Protein AF-A0AAX2TRB6-F1 (afdb_monomer)

Solvent-accessible surface area (backbone atoms only — not comparable to full-atom values): 5770 Å² total; per-residue (Å²): 135,56,74,66,59,52,52,52,50,53,50,42,31,71,74,69,74,48,81,68,89,74,83,80,72,81,77,82,68,96,60,75,68,60,62,54,32,56,50,40,72,77,39,78,82,63,49,60,64,57,56,12,60,76,65,78,47,57,42,79,79,50,61,57,24,41,59,75,71,67,60,64,79,78,76,77,76,80,85,76,77,79,83,76,72,85,131

Foldseek 3Di:
DDPVVVVVQVVCCVPVVDSDDDDPDDPDDPDDLVVLLVVCVVPLPDDLVRSCVVVVHDSVSNVVNCVVVVSDDDDDDPPDDPPDDDD

Secondary structure (DSSP, 8-state):
--HHHHHHHHHHHHHHS--SPP---PPPPSS-SHHHHHHHHH-TT--HHHHHHHTTS-HHHHTHHHHHTT-PPPPPPP---------

Sequence (87 aa):
MSRNTLYLRIRLKKQTGSLKHQVTGLNAAKSDRQKPARYVGRHPDACLHEIAKHFDCTAAAVCHAPKQMRMARKKRPPLTKDKTRPK

Mean predicted aligned error: 10.95 Å

InterPro domains:
  IPR002622 Transposase, Synechocystis PCC 6803 [PF01710] (29-84)

Structure (mmCIF, N/CA/C/O backbone):
data_AF-A0AAX2TRB6-F1
#
_entry.id   AF-A0AAX2TRB6-F1
#
loop_
_atom_site.group_PDB
_atom_site.id
_atom_site.type_symbol
_atom_site.label_atom_id
_atom_site.label_alt_id
_atom_site.label_comp_id
_atom_site.label_asym_id
_atom_site.label_entity_id
_atom_site.label_seq_id
_atom_site.pdbx_PDB_ins_code
_atom_site.Cartn_x
_atom_site.Cartn_y
_atom_site.Cartn_z
_atom_site.occupancy
_atom_site.B_iso_or_equiv
_atom_site.auth_seq_id
_atom_site.auth_comp_id
_atom_site.auth_asym_id
_atom_site.auth_atom_id
_atom_site.pdbx_PDB_model_num
ATOM 1 N N . MET A 1 1 ? -9.858 -1.867 33.698 1.00 70.94 1 MET A N 1
ATOM 2 C CA . MET A 1 1 ? -10.461 -0.737 32.949 1.00 70.94 1 MET A CA 1
ATOM 3 C C . MET A 1 1 ? -10.566 0.448 33.888 1.00 70.94 1 MET A C 1
ATOM 5 O O . MET A 1 1 ? -11.136 0.287 34.958 1.00 70.94 1 MET A O 1
ATOM 9 N N . SER A 1 2 ? -9.980 1.596 33.548 1.00 94.12 2 SER A N 1
ATOM 10 C CA . SER A 1 2 ? -10.025 2.770 34.430 1.00 94.12 2 SER A CA 1
ATOM 11 C C . SER A 1 2 ? -11.388 3.474 34.355 1.00 94.12 2 SER A C 1
ATOM 13 O O . SER A 1 2 ? -12.100 3.358 33.352 1.00 94.12 2 SER A O 1
ATOM 15 N N . ARG A 1 3 ? -11.740 4.256 35.389 1.00 95.12 3 ARG A N 1
ATOM 16 C CA . ARG A 1 3 ? -12.933 5.130 35.365 1.00 95.12 3 ARG A CA 1
ATOM 17 C C . ARG A 1 3 ? -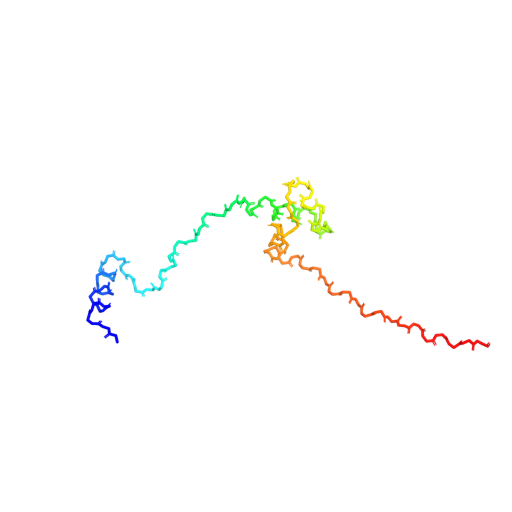12.931 6.063 34.154 1.00 95.12 3 ARG A C 1
ATOM 19 O O . ARG A 1 3 ? -13.966 6.246 33.524 1.00 95.12 3 ARG A O 1
ATOM 26 N N . ASN A 1 4 ? -11.771 6.610 33.798 1.00 95.25 4 ASN A N 1
ATOM 27 C CA . ASN A 1 4 ? -11.639 7.516 32.661 1.00 95.25 4 ASN A CA 1
ATOM 28 C C . ASN A 1 4 ? -12.014 6.822 31.338 1.00 95.25 4 ASN A C 1
ATOM 30 O O . ASN A 1 4 ? -12.816 7.334 30.561 1.00 95.25 4 ASN A O 1
ATOM 34 N N . THR A 1 5 ? -11.526 5.597 31.119 1.00 93.50 5 THR A N 1
ATOM 35 C CA . THR A 1 5 ? -11.876 4.801 29.933 1.00 93.50 5 THR A CA 1
ATOM 36 C C . THR A 1 5 ? -13.383 4.536 29.838 1.00 93.50 5 THR A C 1
ATOM 38 O O . THR A 1 5 ? -13.936 4.572 28.738 1.00 93.50 5 THR A O 1
ATOM 41 N N . LEU A 1 6 ? -14.066 4.304 30.967 1.00 94.00 6 LEU A N 1
ATOM 42 C CA . LEU A 1 6 ? -15.523 4.137 31.000 1.00 94.00 6 LEU A CA 1
ATOM 43 C C . LEU A 1 6 ? -16.239 5.409 30.521 1.00 94.00 6 LEU A C 1
ATOM 45 O O . LEU A 1 6 ? -17.070 5.336 29.614 1.00 94.00 6 LEU A O 1
ATOM 49 N N . TYR A 1 7 ? -15.882 6.572 31.072 1.00 95.56 7 TYR A N 1
ATOM 50 C CA . TYR A 1 7 ? -16.485 7.849 30.682 1.00 95.56 7 TYR A CA 1
ATOM 51 C C . TYR A 1 7 ? -16.242 8.193 29.209 1.00 95.56 7 TYR A C 1
ATOM 53 O O . TYR A 1 7 ? -17.167 8.634 28.525 1.00 95.56 7 TYR A O 1
ATOM 61 N N . LEU A 1 8 ? -15.037 7.939 28.692 1.00 92.75 8 LEU A N 1
ATOM 62 C CA . LEU A 1 8 ? -14.713 8.149 27.279 1.00 92.75 8 LEU A CA 1
ATOM 63 C C . LEU A 1 8 ? -15.557 7.259 26.358 1.00 92.75 8 LEU A C 1
ATOM 65 O O . LEU A 1 8 ? -16.071 7.736 25.349 1.00 92.75 8 LEU A O 1
ATOM 69 N N . ARG A 1 9 ? -15.773 5.988 26.723 1.00 92.56 9 ARG A N 1
ATOM 70 C CA . ARG A 1 9 ? -16.631 5.064 25.959 1.00 92.56 9 ARG A CA 1
ATOM 71 C C . ARG A 1 9 ? -18.100 5.483 25.985 1.00 92.56 9 ARG A C 1
ATOM 73 O O . ARG A 1 9 ? -18.757 5.433 24.948 1.00 92.56 9 ARG A O 1
ATOM 80 N N . ILE A 1 10 ? -18.604 5.940 27.134 1.00 94.81 10 ILE A N 1
ATOM 81 C CA . ILE A 1 10 ? -19.965 6.487 27.250 1.00 94.81 10 ILE A CA 1
ATOM 82 C C . ILE A 1 10 ? -20.113 7.728 26.362 1.00 94.81 10 ILE A C 1
ATOM 84 O O . ILE A 1 10 ? -21.077 7.825 25.603 1.00 94.81 10 ILE A O 1
ATOM 88 N N . ARG A 1 11 ? -19.147 8.656 26.409 1.00 94.12 11 ARG A N 1
ATOM 89 C CA . ARG A 1 11 ? -19.136 9.860 25.564 1.00 94.12 11 ARG A CA 1
ATOM 90 C C . ARG A 1 11 ? -19.120 9.501 24.076 1.00 94.12 11 ARG A C 1
ATOM 92 O O . ARG A 1 11 ? -19.943 10.018 23.328 1.00 94.12 11 ARG A O 1
ATOM 99 N N . LEU A 1 12 ? -18.251 8.575 23.670 1.00 92.19 12 LEU A N 1
ATOM 100 C CA . LEU A 1 12 ? -18.136 8.118 22.284 1.00 92.19 12 LEU A CA 1
ATOM 101 C C . LEU A 1 12 ? -19.445 7.492 21.780 1.00 92.19 12 LEU A C 1
ATOM 103 O O . LEU A 1 12 ? -19.923 7.840 20.705 1.00 92.19 12 LEU A O 1
ATOM 107 N N . LYS A 1 13 ? -20.070 6.615 22.578 1.00 94.31 13 LYS A N 1
ATOM 108 C CA . LYS A 1 13 ? -21.352 5.988 22.223 1.00 94.31 13 LYS A CA 1
ATOM 109 C C . LYS A 1 13 ? -22.476 7.018 22.094 1.00 94.31 13 LYS A C 1
ATOM 111 O O . LYS A 1 13 ? -23.303 6.867 21.201 1.00 94.31 13 LYS A O 1
ATOM 116 N N . LYS A 1 14 ? -22.496 8.053 22.944 1.00 94.94 14 LYS A N 1
ATOM 117 C CA . LYS A 1 14 ? -23.462 9.161 22.851 1.00 94.94 14 LYS A CA 1
ATOM 118 C C . LYS A 1 14 ? -23.267 10.005 21.586 1.00 94.94 14 LYS A C 1
ATOM 120 O O . LYS A 1 14 ? -24.254 10.411 20.995 1.00 94.94 14 LYS A O 1
ATOM 125 N N . GLN A 1 15 ? -22.022 10.253 21.172 1.00 92.62 15 GLN A N 1
ATOM 126 C CA . GLN A 1 15 ? -21.712 11.095 20.008 1.00 92.62 15 GLN A CA 1
ATOM 127 C C . GLN A 1 15 ? -21.866 10.360 18.671 1.00 92.62 15 GLN A C 1
ATOM 129 O O . GLN A 1 15 ? -22.477 10.878 17.747 1.00 92.62 15 GLN A O 1
ATOM 134 N N . THR A 1 16 ? -21.299 9.160 18.551 1.00 90.88 16 THR A N 1
ATOM 135 C CA . THR A 1 16 ? -21.212 8.427 17.275 1.00 90.88 16 THR A CA 1
ATOM 136 C C . THR A 1 16 ? -22.285 7.340 17.152 1.00 90.88 16 THR A C 1
ATOM 138 O O . THR A 1 16 ? -22.411 6.704 16.111 1.00 90.88 16 THR A O 1
ATOM 141 N N . GLY A 1 17 ? -23.026 7.033 18.226 1.00 92.00 17 GLY A N 1
ATOM 142 C CA . GLY A 1 17 ? -24.003 5.936 18.248 1.00 92.00 17 GLY A CA 1
ATOM 143 C C . GLY A 1 17 ? -23.375 4.535 18.195 1.00 92.00 17 GLY A C 1
ATOM 144 O O . GLY A 1 17 ? -24.075 3.529 18.309 1.00 92.00 17 GLY A O 1
ATOM 145 N N . SER A 1 18 ? -22.049 4.430 18.094 1.00 89.06 18 SER A N 1
AT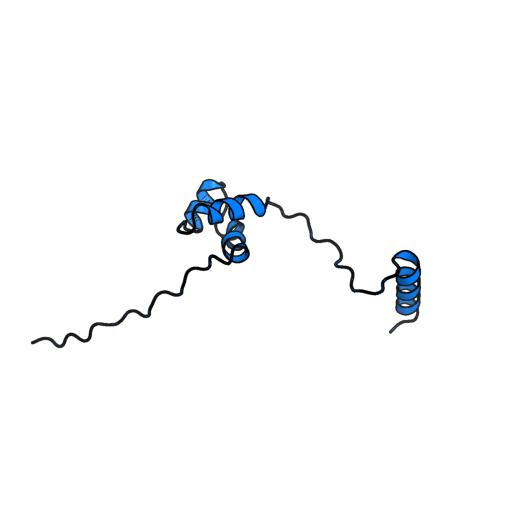OM 146 C CA . SER A 1 18 ? -21.304 3.182 17.940 1.00 89.06 18 SER A CA 1
ATOM 147 C C . SER A 1 18 ? -20.112 3.141 18.888 1.00 89.06 18 SER A C 1
ATOM 149 O O . SER A 1 18 ? -19.465 4.151 19.142 1.00 89.06 18 SER A O 1
ATOM 151 N N . LEU A 1 19 ? -19.826 1.948 19.405 1.00 90.00 19 LEU A N 1
ATOM 152 C CA . LEU A 1 19 ? -18.642 1.665 20.218 1.00 90.00 19 LEU A CA 1
ATOM 153 C C . LEU A 1 19 ? -17.650 0.758 19.473 1.00 90.00 19 LEU A C 1
ATOM 155 O O . LEU A 1 19 ? -16.771 0.157 20.088 1.00 90.00 19 LEU A O 1
ATOM 159 N N . LYS A 1 20 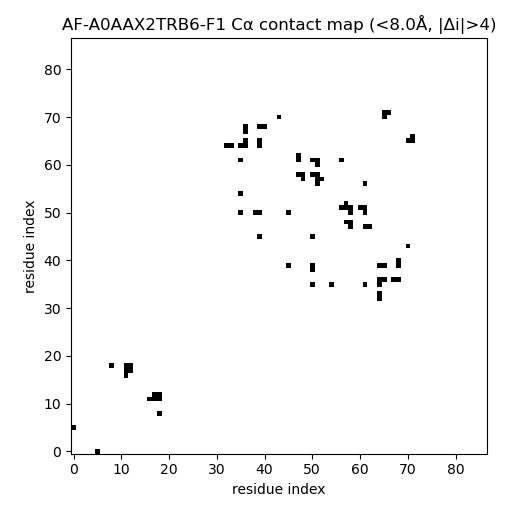? -17.834 0.601 18.156 1.00 88.19 20 LYS A N 1
ATOM 160 C CA . LYS A 1 20 ? -16.915 -0.164 17.313 1.00 88.19 20 LYS A CA 1
ATOM 161 C C . LYS A 1 20 ? -15.554 0.532 17.265 1.00 88.19 20 LYS A C 1
ATOM 163 O O . LYS A 1 20 ? -15.468 1.751 17.402 1.00 88.19 20 LYS A O 1
ATOM 168 N N . HIS A 1 21 ? -14.504 -0.263 17.066 1.00 81.81 21 HIS A N 1
ATOM 169 C CA . HIS A 1 21 ? -13.148 0.243 16.884 1.00 81.81 21 HIS A CA 1
ATOM 170 C C . HIS A 1 21 ? -13.120 1.263 15.739 1.00 81.81 21 HIS A C 1
ATOM 172 O O . HIS A 1 21 ? -13.449 0.929 14.600 1.00 81.81 21 HIS A O 1
ATOM 178 N N . GLN A 1 22 ? -12.728 2.497 16.052 1.00 77.06 22 GLN A N 1
ATOM 179 C CA . GLN A 1 22 ? -12.453 3.514 15.047 1.00 77.06 22 GLN A CA 1
ATOM 180 C C . GLN A 1 22 ? -10.999 3.356 14.615 1.00 77.06 22 GLN A C 1
ATOM 182 O O . GLN A 1 22 ? -10.099 3.363 15.452 1.00 77.06 22 GLN A O 1
ATOM 187 N N . VAL A 1 23 ? -10.764 3.185 13.316 1.00 77.00 23 VAL A N 1
ATOM 188 C CA . VAL A 1 23 ? -9.403 3.209 12.779 1.00 77.00 23 VAL A CA 1
ATOM 189 C C . VAL A 1 23 ? -8.940 4.660 12.823 1.00 77.00 23 VAL A C 1
ATOM 191 O O . VAL A 1 23 ? -9.373 5.479 12.015 1.00 77.00 23 VAL A O 1
ATOM 194 N N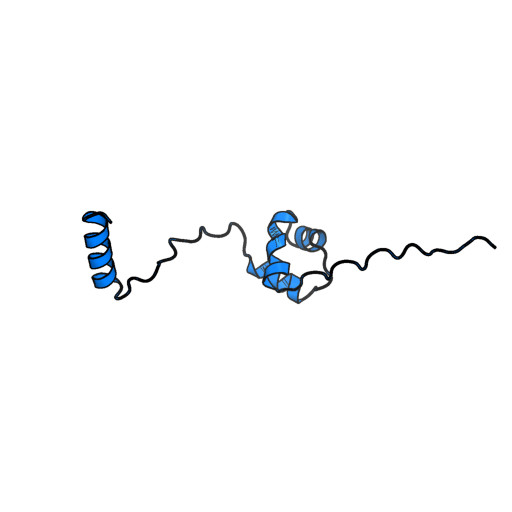 . THR A 1 24 ? -8.101 4.998 13.799 1.00 75.19 24 THR A N 1
ATOM 195 C CA . THR A 1 24 ? -7.496 6.328 13.882 1.00 75.19 24 THR A CA 1
ATOM 196 C C . THR A 1 24 ? -6.555 6.509 12.695 1.00 75.19 24 THR A C 1
ATOM 198 O O . THR A 1 24 ? -5.519 5.858 12.647 1.00 75.19 24 THR A O 1
ATOM 201 N N . GLY A 1 25 ? -6.969 7.353 11.742 1.00 64.69 25 GLY A N 1
ATOM 202 C CA . GLY A 1 25 ? -6.186 7.966 10.661 1.00 64.69 25 GLY A CA 1
ATOM 203 C C . GLY A 1 25 ? -5.086 7.117 10.018 1.00 64.69 25 GLY A C 1
ATOM 204 O O . GLY A 1 25 ? -4.004 6.953 10.573 1.00 64.69 25 GLY A O 1
ATOM 205 N N . LEU A 1 26 ? -5.294 6.683 8.773 1.00 71.62 26 LEU A N 1
ATOM 206 C CA . LEU A 1 26 ? -4.160 6.293 7.939 1.00 71.62 26 LEU A CA 1
ATOM 207 C C . LEU A 1 26 ? -3.410 7.567 7.523 1.00 71.62 26 LEU A C 1
ATOM 209 O O . LEU A 1 26 ? -4.034 8.497 7.012 1.00 71.62 26 LEU A O 1
ATOM 213 N N . ASN A 1 27 ? -2.087 7.608 7.692 1.00 74.81 27 ASN A N 1
ATOM 214 C CA . ASN A 1 27 ? -1.284 8.682 7.104 1.00 74.81 27 ASN A CA 1
ATOM 215 C C . ASN A 1 27 ? -1.518 8.726 5.588 1.00 74.81 27 ASN A C 1
ATOM 217 O O . ASN A 1 27 ? -1.567 7.673 4.938 1.00 74.81 27 ASN A O 1
ATOM 221 N N . ALA A 1 28 ? -1.634 9.934 5.028 1.00 71.75 28 ALA A N 1
ATOM 222 C CA . ALA A 1 28 ? -1.718 10.113 3.585 1.00 71.75 28 ALA A CA 1
ATOM 223 C C . ALA A 1 28 ? -0.525 9.408 2.925 1.00 71.75 28 ALA A C 1
ATOM 225 O O . ALA A 1 28 ? 0.631 9.584 3.323 1.00 71.75 28 ALA A O 1
ATOM 226 N N . ALA A 1 29 ? -0.808 8.544 1.951 1.00 71.00 29 ALA A N 1
ATOM 227 C CA . ALA A 1 29 ? 0.250 7.857 1.233 1.00 71.00 29 ALA A CA 1
ATOM 228 C C . ALA A 1 29 ? 1.082 8.893 0.465 1.00 71.00 29 ALA A C 1
ATOM 230 O O . ALA A 1 29 ? 0.527 9.760 -0.203 1.00 71.00 29 ALA A O 1
ATOM 231 N N . LYS A 1 30 ? 2.414 8.773 0.530 1.00 72.19 30 LYS A N 1
ATOM 232 C CA . LYS A 1 30 ? 3.342 9.663 -0.190 1.00 72.19 30 LYS A CA 1
ATOM 233 C C . LYS A 1 30 ? 3.184 9.605 -1.719 1.00 72.19 30 LYS A C 1
ATOM 235 O O . LYS A 1 30 ? 3.670 10.489 -2.409 1.00 72.19 30 LYS A O 1
ATOM 240 N N . SER A 1 31 ? 2.533 8.570 -2.249 1.00 71.75 31 SER A N 1
ATOM 241 C CA . SER A 1 31 ? 2.290 8.377 -3.678 1.00 71.75 31 SER A CA 1
ATOM 242 C C . SER A 1 31 ? 0.900 7.792 -3.933 1.00 71.75 31 SER A C 1
ATOM 244 O O . SER A 1 31 ? 0.345 7.065 -3.101 1.00 71.75 31 SER A O 1
ATOM 246 N N . ASP A 1 32 ? 0.340 8.111 -5.103 1.00 80.88 32 ASP A N 1
ATOM 247 C CA . ASP A 1 32 ? -0.938 7.568 -5.559 1.00 80.88 32 ASP A CA 1
ATOM 248 C C . ASP A 1 32 ? -0.801 6.066 -5.852 1.00 80.88 32 ASP A C 1
ATOM 250 O O . ASP A 1 32 ? -0.184 5.652 -6.834 1.00 80.88 32 ASP A O 1
ATOM 254 N N . ARG A 1 33 ? -1.398 5.243 -4.985 1.00 80.38 33 ARG A N 1
ATOM 255 C CA . ARG A 1 33 ? -1.376 3.778 -5.098 1.00 80.38 33 ARG A CA 1
ATOM 256 C C . ARG A 1 33 ? -2.218 3.257 -6.265 1.00 80.38 33 ARG A C 1
ATOM 258 O O . ARG A 1 33 ? -2.027 2.117 -6.684 1.00 80.38 33 ARG A O 1
ATOM 265 N N . GLN A 1 34 ? -3.144 4.057 -6.798 1.00 86.12 34 GLN A N 1
ATOM 266 C CA . GLN A 1 34 ? -4.035 3.608 -7.865 1.00 86.12 34 GLN A CA 1
ATOM 267 C C . GLN A 1 34 ? -3.343 3.578 -9.228 1.00 86.12 34 GLN A C 1
ATOM 269 O O . GLN A 1 34 ? -3.617 2.678 -10.023 1.00 86.12 34 GLN A O 1
ATOM 274 N N . LYS A 1 35 ? -2.439 4.526 -9.511 1.00 88.56 35 LYS A N 1
ATOM 275 C CA . LYS A 1 35 ? -1.760 4.615 -10.817 1.00 88.56 35 LYS A CA 1
ATOM 276 C C . LYS A 1 35 ? -0.960 3.348 -11.150 1.00 88.56 35 LYS A C 1
ATOM 278 O O . LYS A 1 35 ? -1.204 2.782 -12.218 1.00 88.56 35 LYS A O 1
ATOM 283 N N . PRO A 1 36 ? -0.096 2.822 -10.257 1.00 88.31 36 PRO A N 1
ATOM 284 C CA . PRO A 1 36 ? 0.639 1.601 -10.560 1.00 88.31 36 PRO A CA 1
ATOM 285 C C . PRO A 1 36 ? -0.269 0.367 -10.605 1.00 88.31 36 PRO A C 1
ATOM 287 O O . PRO A 1 36 ? -0.043 -0.519 -11.421 1.00 88.31 36 PRO A O 1
ATOM 290 N N . ALA A 1 37 ? -1.332 0.312 -9.793 1.00 88.25 37 ALA A N 1
ATOM 291 C CA . ALA A 1 37 ? -2.295 -0.792 -9.834 1.00 88.25 37 ALA A CA 1
ATOM 292 C C . ALA A 1 37 ? -3.016 -0.883 -11.193 1.00 88.25 37 ALA A C 1
ATOM 294 O O . ALA A 1 37 ? -3.141 -1.971 -11.755 1.00 88.25 37 ALA A O 1
ATOM 295 N N . ARG A 1 38 ? -3.421 0.260 -11.768 1.00 91.00 38 ARG A N 1
ATOM 296 C CA . ARG A 1 38 ? -4.016 0.322 -13.116 1.00 91.00 38 ARG A CA 1
ATOM 297 C C . ARG A 1 38 ? -3.026 -0.093 -14.206 1.00 91.00 38 ARG A C 1
ATOM 299 O O . ARG A 1 38 ? -3.420 -0.795 -15.132 1.00 91.00 38 ARG A O 1
ATOM 306 N N . TYR A 1 39 ? -1.761 0.311 -14.086 1.00 91.31 39 TYR A N 1
ATOM 307 C CA . TYR A 1 39 ? -0.704 -0.087 -15.020 1.00 91.31 39 TYR A CA 1
ATOM 308 C C . TYR A 1 39 ? -0.472 -1.603 -15.000 1.00 91.31 39 TYR A C 1
ATOM 310 O O . TYR A 1 39 ? -0.481 -2.238 -16.050 1.00 91.31 39 TYR A O 1
ATOM 318 N N . VAL A 1 40 ? -0.373 -2.201 -13.807 1.00 90.00 40 VAL A N 1
ATOM 319 C CA . VAL A 1 40 ? -0.236 -3.659 -13.637 1.00 90.00 40 VAL A CA 1
ATOM 320 C C . VAL A 1 40 ? -1.436 -4.416 -14.214 1.00 90.00 40 VAL A C 1
ATOM 322 O O . VAL A 1 40 ? -1.269 -5.496 -14.767 1.00 90.00 40 VAL A O 1
ATOM 325 N N . GLY A 1 41 ? -2.646 -3.854 -14.129 1.00 87.75 41 GLY A N 1
ATOM 326 C CA . GLY A 1 41 ? -3.829 -4.449 -14.757 1.00 87.75 41 GLY A CA 1
ATOM 327 C C . GLY A 1 41 ? -3.756 -4.508 -16.289 1.00 87.75 41 GLY A C 1
ATOM 328 O O . GLY A 1 41 ? -4.313 -5.426 -16.880 1.00 87.75 41 GLY A O 1
ATOM 329 N N . ARG A 1 42 ? -3.068 -3.553 -16.929 1.00 90.88 42 ARG A N 1
ATOM 330 C CA . ARG A 1 42 ? -2.853 -3.527 -18.389 1.00 90.88 42 ARG A CA 1
ATOM 331 C C . ARG A 1 42 ? -1.650 -4.364 -18.826 1.00 90.88 42 ARG A C 1
ATOM 333 O O . ARG A 1 42 ? -1.663 -4.895 -19.929 1.00 90.88 42 ARG A O 1
ATOM 340 N N . HIS A 1 43 ? -0.647 -4.490 -17.958 1.00 89.31 43 HIS A N 1
ATOM 341 C CA . HIS A 1 43 ? 0.604 -5.206 -18.213 1.00 89.31 43 HIS A CA 1
ATOM 342 C C . HIS A 1 43 ? 0.858 -6.251 -17.110 1.00 89.31 43 HIS A C 1
ATOM 344 O O . HIS A 1 43 ? 1.631 -5.994 -16.180 1.00 89.31 43 HIS A O 1
ATOM 350 N N . PRO A 1 44 ? 0.190 -7.421 -17.161 1.00 83.12 44 PRO A N 1
ATOM 351 C CA . PRO A 1 44 ? 0.296 -8.447 -16.118 1.00 83.12 44 PRO A CA 1
ATOM 352 C C . PRO A 1 44 ? 1.670 -9.140 -16.080 1.00 83.12 44 PRO A C 1
ATOM 354 O O . PRO A 1 44 ? 2.038 -9.771 -15.088 1.00 83.12 44 PRO A O 1
ATOM 357 N N . ASP A 1 45 ? 2.426 -9.038 -17.164 1.00 84.94 45 ASP A N 1
ATOM 358 C CA . ASP A 1 45 ? 3.757 -9.592 -17.373 1.00 84.94 45 ASP A CA 1
ATOM 359 C C . ASP A 1 45 ? 4.887 -8.666 -16.894 1.00 84.94 45 ASP A C 1
ATOM 361 O O . ASP A 1 45 ? 5.975 -9.165 -16.575 1.00 84.94 45 ASP A O 1
ATOM 365 N N . ALA A 1 46 ? 4.617 -7.363 -16.752 1.00 88.06 46 ALA A N 1
ATOM 366 C CA . ALA A 1 46 ? 5.613 -6.356 -16.399 1.00 88.06 46 ALA A CA 1
ATOM 367 C C . ALA A 1 46 ? 6.363 -6.680 -15.094 1.00 88.06 46 ALA A C 1
ATOM 369 O O . ALA A 1 46 ? 5.7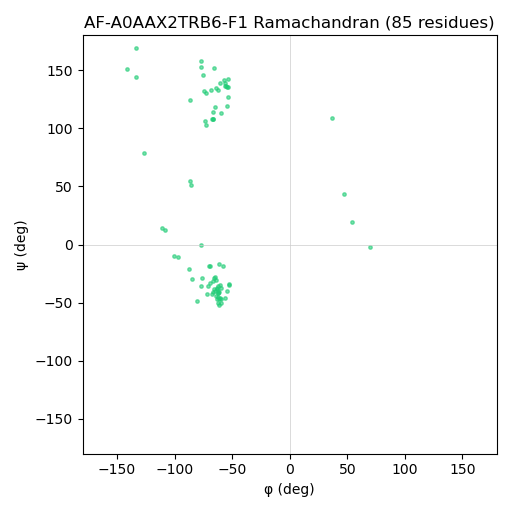94 -7.073 -14.068 1.00 88.06 46 ALA A O 1
ATOM 370 N N . CYS A 1 47 ? 7.681 -6.490 -15.117 1.00 87.81 47 CYS A N 1
ATOM 371 C CA . CYS A 1 47 ? 8.535 -6.654 -13.946 1.00 87.81 47 CYS A CA 1
ATOM 372 C C . CYS A 1 47 ? 8.423 -5.444 -13.004 1.00 87.81 47 CYS A C 1
ATOM 374 O O . CYS A 1 47 ? 8.219 -4.314 -13.440 1.00 87.81 47 CYS A O 1
ATOM 376 N N . LEU A 1 48 ? 8.662 -5.643 -11.700 1.00 89.38 48 LEU A N 1
ATOM 377 C CA . LEU A 1 48 ? 8.697 -4.544 -10.720 1.00 89.38 48 LEU A CA 1
ATOM 378 C C . LEU A 1 48 ? 9.645 -3.407 -11.133 1.00 89.38 48 LEU A C 1
ATOM 380 O O . LEU A 1 48 ? 9.335 -2.249 -10.876 1.00 89.38 48 LEU A O 1
ATOM 384 N N . HIS A 1 49 ? 10.768 -3.734 -11.780 1.00 91.44 49 HIS A N 1
ATOM 385 C CA . HIS A 1 49 ? 11.746 -2.755 -12.262 1.00 91.44 49 HIS A CA 1
ATOM 386 C C . HIS A 1 49 ? 11.233 -1.937 -13.454 1.00 91.44 49 HIS A C 1
ATOM 388 O O . HIS A 1 49 ? 11.520 -0.749 -13.543 1.00 91.44 49 HIS A O 1
ATOM 394 N N . GLU A 1 50 ? 10.448 -2.543 -14.344 1.00 91.81 50 GLU A N 1
ATOM 395 C CA . GLU A 1 50 ? 9.861 -1.857 -15.502 1.00 91.81 50 GLU A CA 1
ATOM 396 C C . GLU A 1 50 ? 8.761 -0.901 -15.057 1.00 91.81 50 GLU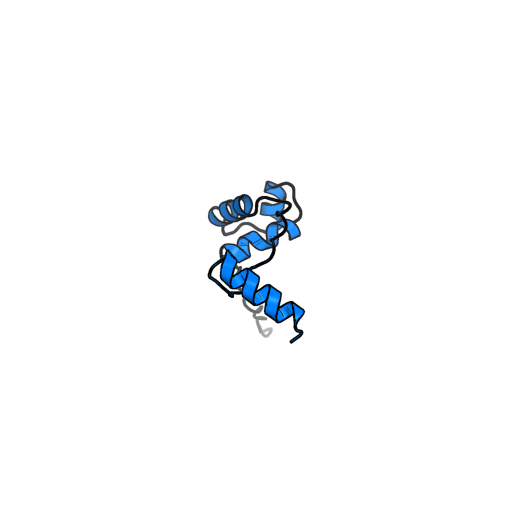 A C 1
ATOM 398 O O . GLU A 1 50 ? 8.719 0.247 -15.491 1.00 91.81 50 GLU A O 1
ATOM 403 N N . ILE A 1 51 ? 7.916 -1.346 -14.121 1.00 91.06 51 ILE A N 1
ATOM 404 C CA . ILE A 1 51 ? 6.871 -0.497 -13.548 1.00 91.06 51 ILE A CA 1
ATOM 405 C C . ILE A 1 51 ? 7.519 0.664 -12.779 1.00 91.06 51 ILE A C 1
ATOM 407 O O . ILE A 1 51 ? 7.121 1.811 -12.933 1.00 91.06 51 ILE A O 1
ATOM 411 N N . ALA A 1 52 ? 8.557 0.385 -11.990 1.00 92.31 52 ALA A N 1
ATOM 412 C CA . ALA A 1 52 ? 9.347 1.401 -11.298 1.00 92.31 52 ALA A CA 1
ATOM 413 C C . ALA A 1 52 ? 9.943 2.444 -12.256 1.00 92.31 52 ALA A C 1
ATOM 415 O O . ALA A 1 52 ? 9.801 3.639 -12.007 1.00 92.31 52 ALA A O 1
ATOM 416 N N . LYS A 1 53 ? 10.529 1.994 -13.373 1.00 93.44 53 LYS A N 1
ATOM 417 C CA . LYS A 1 53 ? 11.077 2.861 -14.422 1.00 93.44 53 LYS A CA 1
ATOM 418 C C . LYS A 1 53 ? 10.002 3.723 -15.087 1.00 93.44 53 LYS A C 1
ATOM 420 O O . LYS A 1 53 ? 10.258 4.881 -15.362 1.00 93.44 53 LYS A O 1
ATOM 425 N N . HIS A 1 54 ? 8.800 3.190 -15.307 1.00 92.50 54 HIS A N 1
ATOM 426 C CA . HIS A 1 54 ? 7.682 3.955 -15.874 1.00 92.50 54 HIS A CA 1
ATOM 427 C C . HIS A 1 54 ? 7.202 5.092 -14.951 1.00 92.50 54 HIS A C 1
ATOM 429 O O . HIS A 1 54 ? 6.651 6.083 -15.421 1.00 92.50 54 HIS A O 1
ATOM 435 N N . PHE A 1 55 ? 7.363 4.947 -13.634 1.00 89.75 55 PHE A N 1
ATOM 436 C CA . PHE A 1 55 ? 6.916 5.931 -12.641 1.00 89.75 55 PHE A CA 1
ATOM 437 C C . PHE A 1 55 ? 8.070 6.693 -11.972 1.00 89.75 55 PHE A C 1
ATOM 439 O O . PHE A 1 55 ? 7.839 7.319 -10.938 1.00 89.75 55 PHE A O 1
ATOM 446 N N . ASP A 1 56 ? 9.293 6.591 -12.505 1.00 90.75 56 ASP A N 1
ATOM 447 C CA . ASP A 1 56 ? 10.510 7.206 -11.956 1.00 90.75 56 ASP A CA 1
ATOM 448 C C . ASP A 1 56 ? 10.672 6.993 -10.440 1.00 90.75 56 ASP A C 1
ATOM 450 O O . ASP A 1 56 ? 10.992 7.899 -9.669 1.00 90.75 56 ASP A O 1
ATOM 454 N N . CYS A 1 57 ? 10.404 5.772 -9.976 1.00 88.56 57 CYS A N 1
ATOM 455 C CA . CYS A 1 57 ? 10.420 5.435 -8.555 1.00 88.56 57 CYS A CA 1
ATOM 456 C C . CYS A 1 57 ? 11.174 4.132 -8.284 1.00 88.56 57 CYS A C 1
ATOM 458 O O . CYS A 1 57 ? 11.535 3.388 -9.190 1.00 88.56 57 CYS A O 1
ATOM 460 N N . THR A 1 58 ? 11.443 3.829 -7.015 1.00 90.94 58 THR A N 1
ATOM 461 C CA . THR A 1 58 ? 12.118 2.580 -6.637 1.00 90.94 58 THR A CA 1
ATOM 462 C C . THR A 1 58 ? 11.160 1.385 -6.729 1.00 90.94 58 THR A C 1
ATOM 464 O O . THR A 1 58 ? 9.993 1.487 -6.351 1.00 90.94 58 THR A O 1
ATOM 467 N N . ALA A 1 59 ? 11.657 0.199 -7.099 1.00 89.56 59 ALA A N 1
ATOM 468 C CA . ALA A 1 59 ? 10.869 -1.045 -7.117 1.00 89.56 59 ALA A CA 1
ATOM 469 C C . ALA A 1 59 ? 10.150 -1.346 -5.782 1.00 89.56 59 ALA A C 1
ATOM 471 O O . ALA A 1 59 ? 9.023 -1.848 -5.770 1.00 89.56 59 ALA A O 1
ATOM 472 N N . ALA A 1 60 ? 10.759 -0.976 -4.649 1.00 89.19 60 ALA A N 1
ATOM 473 C CA . ALA A 1 60 ? 10.148 -1.083 -3.324 1.00 89.19 60 ALA A CA 1
ATOM 474 C C . ALA A 1 60 ? 8.879 -0.224 -3.178 1.00 89.19 60 ALA A C 1
ATOM 476 O O . ALA A 1 60 ? 7.910 -0.659 -2.553 1.00 89.19 60 ALA A O 1
ATOM 477 N N . ALA A 1 61 ? 8.842 0.958 -3.801 1.00 87.44 61 ALA A N 1
ATOM 478 C CA . ALA A 1 61 ? 7.681 1.839 -3.766 1.00 87.44 61 ALA A CA 1
ATOM 479 C C . ALA A 1 61 ? 6.482 1.220 -4.498 1.00 87.44 61 ALA A C 1
ATOM 481 O O . ALA A 1 61 ? 5.349 1.421 -4.075 1.00 87.44 61 ALA A O 1
ATOM 482 N N . VAL A 1 62 ? 6.717 0.408 -5.533 1.00 90.50 62 VAL A N 1
ATOM 483 C CA . VAL A 1 62 ? 5.671 -0.172 -6.397 1.00 90.50 62 VAL A CA 1
ATOM 484 C C . VAL A 1 62 ? 5.278 -1.600 -6.005 1.00 90.50 62 VAL A C 1
ATOM 486 O O . VAL A 1 62 ? 4.251 -2.107 -6.450 1.00 90.50 62 VAL A O 1
ATOM 489 N N . CYS A 1 63 ? 6.025 -2.260 -5.115 1.00 88.69 63 CYS A N 1
ATOM 490 C CA . CYS A 1 63 ? 5.815 -3.677 -4.781 1.00 88.69 63 CYS A CA 1
ATOM 491 C C . CYS A 1 63 ? 4.405 -4.027 -4.258 1.00 88.69 63 CYS A C 1
ATOM 493 O O . CYS A 1 63 ? 4.001 -5.193 -4.273 1.00 88.69 63 CYS A O 1
ATOM 495 N N . HIS A 1 64 ? 3.648 -3.032 -3.791 1.00 86.75 64 HIS A N 1
ATOM 496 C CA . HIS A 1 64 ? 2.280 -3.191 -3.312 1.00 86.75 64 HIS A CA 1
ATOM 497 C C . HIS A 1 64 ? 1.256 -3.348 -4.449 1.00 86.75 64 HIS A C 1
ATOM 499 O O . HIS A 1 64 ? 0.245 -4.018 -4.254 1.00 86.75 64 HIS A O 1
ATOM 505 N N . ALA A 1 65 ? 1.513 -2.779 -5.628 1.00 88.25 65 ALA A N 1
ATOM 506 C CA . ALA A 1 65 ? 0.576 -2.752 -6.748 1.00 88.25 65 ALA A CA 1
ATOM 507 C C . ALA A 1 65 ? 0.190 -4.152 -7.270 1.00 88.25 65 ALA A C 1
ATOM 509 O O . ALA A 1 65 ? -1.003 -4.465 -7.280 1.00 88.25 65 ALA A O 1
ATOM 510 N N . PRO A 1 66 ? 1.138 -5.055 -7.605 1.00 86.94 66 PRO A N 1
ATOM 511 C CA . PRO A 1 66 ? 0.775 -6.409 -8.032 1.00 86.94 66 PRO A CA 1
ATOM 512 C C . PRO A 1 66 ? 0.122 -7.236 -6.918 1.00 86.94 66 PRO A C 1
ATOM 514 O O . PRO A 1 66 ? -0.725 -8.082 -7.198 1.00 86.94 66 PRO A O 1
ATOM 517 N N . LYS A 1 67 ? 0.450 -6.965 -5.645 1.00 85.00 67 LYS A N 1
ATOM 518 C CA . LYS A 1 67 ? -0.181 -7.631 -4.493 1.00 85.00 67 LYS A CA 1
ATOM 519 C C . LYS A 1 67 ? -1.652 -7.237 -4.345 1.00 85.00 67 LYS A C 1
ATOM 521 O O . LYS A 1 67 ? -2.482 -8.111 -4.117 1.00 85.00 67 LYS A O 1
ATOM 526 N N . GLN A 1 68 ? -1.982 -5.952 -4.506 1.00 84.06 68 GLN A N 1
ATOM 527 C CA . GLN A 1 68 ? -3.371 -5.474 -4.466 1.00 84.06 68 GLN A CA 1
ATOM 528 C C . GLN A 1 68 ? -4.216 -6.079 -5.589 1.00 84.06 68 GLN A C 1
ATOM 530 O O . GLN A 1 68 ? -5.343 -6.500 -5.346 1.00 84.06 68 GLN A O 1
ATOM 535 N N . MET A 1 69 ? -3.643 -6.198 -6.789 1.00 84.19 69 MET A N 1
ATOM 536 C CA . MET A 1 69 ? -4.314 -6.790 -7.949 1.00 84.19 69 MET A CA 1
ATOM 537 C C . MET A 1 69 ? -4.370 -8.326 -7.913 1.00 84.19 69 MET A C 1
ATOM 539 O O . MET A 1 69 ? -4.897 -8.933 -8.839 1.00 84.19 69 MET A O 1
ATOM 543 N N . ARG A 1 70 ? -3.809 -8.972 -6.876 1.00 80.00 70 ARG A N 1
ATOM 544 C CA . ARG A 1 70 ? -3.641 -10.437 -6.774 1.00 80.00 70 ARG A CA 1
ATOM 545 C C . ARG A 1 70 ? -2.913 -11.068 -7.974 1.00 80.00 70 ARG A C 1
ATOM 547 O O . ARG A 1 70 ? -2.946 -12.283 -8.144 1.00 80.00 70 ARG A O 1
ATOM 554 N N . MET A 1 71 ? -2.178 -10.265 -8.744 1.00 74.06 71 MET A N 1
ATOM 555 C CA . MET A 1 71 ? -1.354 -10.685 -9.881 1.00 74.06 71 MET A CA 1
ATOM 556 C C . MET A 1 71 ? 0.032 -11.125 -9.393 1.00 74.06 71 MET A C 1
ATOM 558 O O . MET A 1 71 ? 1.072 -10.635 -9.832 1.00 74.06 71 MET A O 1
ATOM 562 N N . ALA A 1 72 ? 0.057 -12.012 -8.397 1.00 68.75 72 ALA A N 1
ATOM 563 C CA . ALA A 1 72 ? 1.298 -12.585 -7.902 1.00 68.75 72 ALA A CA 1
ATOM 564 C C . ALA A 1 72 ? 1.820 -13.618 -8.907 1.00 68.75 72 ALA A C 1
ATOM 566 O O . ALA A 1 72 ? 1.086 -14.497 -9.361 1.00 68.75 72 ALA A O 1
ATOM 567 N N . ARG A 1 73 ? 3.111 -13.535 -9.238 1.00 71.00 73 ARG A N 1
ATOM 568 C CA . ARG A 1 73 ? 3.754 -14.528 -10.102 1.00 71.00 73 ARG A CA 1
ATOM 569 C C . ARG A 1 73 ? 3.707 -15.901 -9.430 1.00 71.00 73 ARG A C 1
ATOM 571 O O . ARG A 1 73 ? 4.056 -16.030 -8.255 1.00 71.00 73 ARG A O 1
ATOM 578 N N . LYS A 1 74 ? 3.317 -16.936 -10.184 1.00 70.38 74 LYS A N 1
ATOM 579 C CA . LYS A 1 74 ? 3.457 -18.326 -9.730 1.00 70.38 74 LYS A CA 1
ATOM 580 C C . LYS A 1 74 ? 4.928 -18.604 -9.408 1.00 70.38 74 LYS A C 1
ATOM 582 O O . LYS A 1 74 ? 5.828 -18.129 -10.104 1.00 70.38 74 LYS A O 1
ATOM 587 N N . LYS A 1 75 ? 5.172 -19.378 -8.348 1.00 71.88 75 LYS A N 1
ATOM 588 C CA . LYS A 1 75 ? 6.516 -19.856 -8.003 1.00 71.88 75 LYS A CA 1
A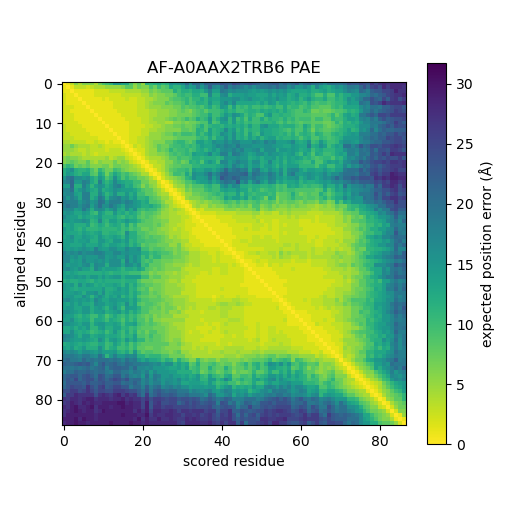TOM 589 C C . LYS A 1 75 ? 7.092 -20.606 -9.209 1.00 71.88 75 LYS A C 1
ATOM 591 O O . LYS A 1 75 ? 6.377 -21.395 -9.826 1.00 71.88 75 LYS A O 1
ATOM 596 N N . ARG A 1 76 ? 8.365 -20.364 -9.544 1.00 73.69 76 ARG A N 1
ATOM 597 C CA . ARG A 1 76 ? 9.052 -21.152 -10.580 1.00 73.69 76 ARG A CA 1
ATOM 598 C C . ARG A 1 76 ? 8.959 -22.645 -10.223 1.00 73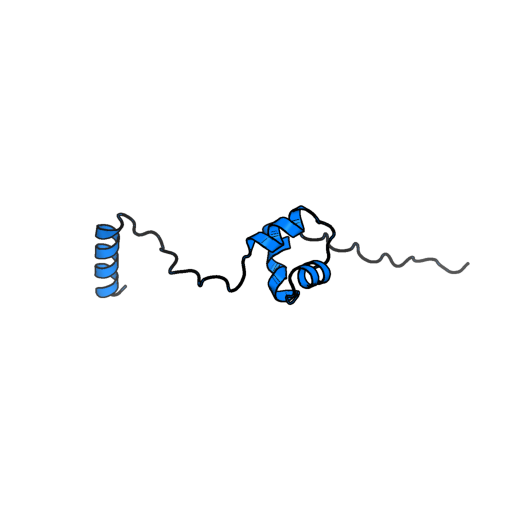.69 76 ARG A C 1
ATOM 600 O O . ARG A 1 76 ? 9.188 -22.974 -9.053 1.00 73.69 76 ARG A O 1
ATOM 607 N N . PRO A 1 77 ? 8.650 -23.531 -11.188 1.00 77.12 77 PRO A N 1
ATOM 608 C CA . PRO A 1 77 ? 8.806 -24.964 -10.989 1.00 77.12 77 PRO A CA 1
ATOM 609 C C . PRO A 1 77 ? 10.238 -25.269 -10.521 1.00 77.12 77 PRO A C 1
ATOM 611 O O . PRO A 1 77 ? 11.171 -24.593 -10.974 1.00 77.12 77 PRO A O 1
ATOM 614 N N . PRO A 1 78 ? 10.437 -26.234 -9.607 1.00 79.31 78 PRO A N 1
ATOM 615 C CA . PRO A 1 78 ? 11.773 -26.682 -9.240 1.00 79.31 78 PRO A CA 1
ATOM 616 C C . PRO A 1 78 ? 12.549 -27.077 -10.496 1.00 79.31 78 PRO A C 1
ATOM 618 O O . PRO A 1 78 ? 12.004 -27.764 -11.359 1.00 79.31 78 PRO A O 1
ATOM 621 N N . LEU A 1 79 ? 13.812 -26.654 -10.591 1.00 79.56 79 LEU A N 1
ATOM 622 C CA . LEU A 1 79 ? 14.684 -27.089 -11.675 1.00 79.56 79 LEU A CA 1
ATOM 623 C C . LEU A 1 79 ? 14.801 -28.612 -11.611 1.00 79.56 79 LEU A C 1
ATOM 625 O O . LEU A 1 79 ? 15.363 -29.163 -10.662 1.00 79.56 79 LEU A O 1
ATOM 629 N N . THR A 1 80 ? 14.261 -29.290 -12.615 1.00 76.56 80 THR A N 1
ATOM 630 C CA . THR A 1 80 ? 14.454 -30.724 -12.780 1.00 76.56 80 THR A CA 1
ATOM 631 C C . THR A 1 80 ? 15.883 -30.906 -13.275 1.00 76.56 80 THR A C 1
ATOM 633 O O . THR A 1 80 ? 16.203 -30.543 -14.402 1.00 76.56 80 THR A O 1
ATOM 636 N N . LYS A 1 81 ? 16.785 -31.380 -12.407 1.00 76.25 81 LYS A N 1
ATOM 637 C CA . LYS A 1 81 ? 18.105 -31.825 -12.864 1.00 76.25 81 LYS A CA 1
ATOM 638 C C . LYS A 1 81 ? 17.878 -33.058 -13.725 1.00 76.25 81 LYS A C 1
ATOM 640 O O . LYS A 1 81 ? 17.422 -34.076 -13.203 1.00 76.25 81 LYS A O 1
ATOM 645 N N . ASP A 1 82 ? 18.166 -32.945 -15.014 1.00 70.25 82 ASP A N 1
ATOM 646 C CA . ASP A 1 82 ? 18.099 -34.083 -15.916 1.00 70.25 82 ASP A CA 1
ATOM 647 C C . ASP A 1 82 ? 19.166 -35.095 -15.487 1.00 70.25 82 ASP A C 1
ATOM 649 O O . ASP A 1 82 ? 20.357 -34.781 -15.418 1.00 70.25 82 ASP A O 1
ATOM 653 N N . LYS A 1 83 ? 18.739 -36.298 -15.095 1.00 65.81 83 LYS A N 1
ATOM 654 C CA . LYS A 1 83 ? 19.652 -37.390 -14.735 1.00 65.81 83 LYS A CA 1
ATOM 655 C C . LYS A 1 83 ? 20.021 -38.159 -16.001 1.00 65.81 83 LYS A C 1
ATOM 657 O O . LYS A 1 83 ? 19.827 -39.372 -16.066 1.00 65.81 83 LYS A O 1
ATOM 662 N N . THR A 1 84 ? 20.533 -37.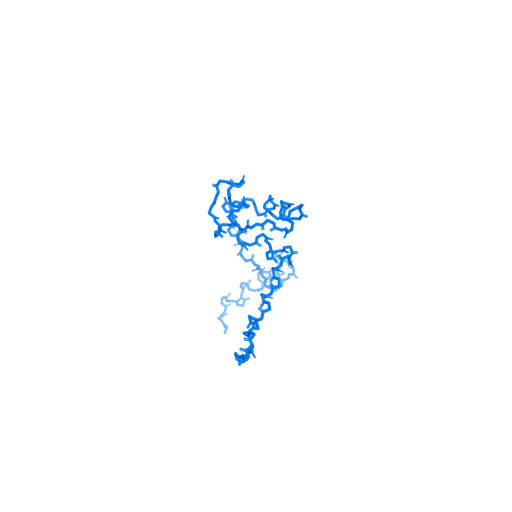477 -17.020 1.00 70.06 84 THR A N 1
ATOM 663 C CA . THR A 1 84 ? 21.132 -38.157 -18.169 1.00 70.06 84 THR A CA 1
ATOM 664 C C . THR A 1 84 ? 22.392 -38.873 -17.698 1.00 70.06 84 THR A C 1
ATOM 666 O O . THR A 1 84 ? 23.388 -38.238 -17.352 1.00 70.06 84 THR A O 1
ATOM 669 N N . ARG A 1 85 ? 22.331 -40.208 -17.635 1.00 60.72 85 ARG A N 1
ATOM 670 C CA . ARG A 1 85 ? 23.525 -41.044 -17.476 1.00 60.72 85 ARG A CA 1
ATOM 671 C C . ARG A 1 85 ? 24.337 -40.934 -18.772 1.00 60.72 85 ARG A C 1
ATOM 673 O O . ARG A 1 85 ? 23.726 -41.046 -19.838 1.00 60.72 85 ARG A O 1
ATOM 680 N N . PRO A 1 86 ? 25.658 -40.706 -18.716 1.00 68.94 86 PRO A N 1
ATOM 681 C CA . PRO A 1 86 ? 26.487 -40.837 -19.906 1.00 68.94 86 PRO A CA 1
ATOM 682 C C . PRO A 1 86 ? 26.396 -42.283 -20.422 1.00 68.94 86 PRO A C 1
ATOM 684 O O . PRO A 1 86 ? 26.312 -43.218 -19.621 1.00 68.94 86 PRO A O 1
ATOM 687 N N . LYS A 1 87 ? 26.309 -42.417 -21.749 1.00 58.66 87 LYS A N 1
ATOM 688 C CA . LYS A 1 87 ? 26.293 -43.692 -22.478 1.00 58.66 87 LYS A CA 1
ATOM 689 C C . LYS A 1 87 ? 27.676 -44.325 -22.493 1.00 58.66 87 LYS A C 1
ATOM 691 O O . LYS A 1 87 ? 28.651 -43.548 -22.586 1.00 58.66 87 LYS A O 1
#

Organism: Neisseria gonorrhoeae (NCBI:txid485)

Nearest PDB structures (foldseek):
  7s03-assembly1_A-2  TM=5.758E-01  e=1.466E-01  Homo sapiens
  5hoo-assembly1_A  TM=6.048E-01  e=3.895E-01  Drosophila mauritiana
  4r79-assembly1_B  TM=5.656E-01  e=5.285E-01  Drosophila mauritiana
  1trr-assembly1_A  TM=4.551E-01  e=5.381E+00  Escherichia coli

pLDDT: mean 83.88, std 9.31, range [58.66, 95.56]

Radius of gyration: 24.41 Å; Cα contacts (8 Å, |Δi|>4): 43; chains: 1; bounding box: 50×55×58 Å